Protein AF-A0A6N9TQF0-F1 (afdb_monomer_lite)

Organism: Dissulfurirhabdus thermomarina (NCBI:txid1765737)

Foldseek 3Di:
DQPPDCCQLDPSNPCLLVPFLLVVLVVVQVVLVPDPPSVQEAEEEADPSNQVSNCVNHDPPHHRAHDDDPPPPDPDCRVVPCVSVVSNAQTKYWYKYFPPDPCVVVQCVQAPDKAWPAKDWGASGPNGIGIITIIIGHRGHDPDDD

Structure (mmCIF, N/CA/C/O backbone):
data_AF-A0A6N9TQF0-F1
#
_entry.id   AF-A0A6N9TQF0-F1
#
loop_
_atom_site.group_PDB
_atom_site.id
_atom_site.type_symbol
_atom_site.label_atom_id
_atom_site.label_alt_id
_atom_site.label_comp_id
_atom_site.label_asym_id
_atom_site.label_entity_id
_atom_site.label_seq_id
_atom_site.pdbx_PDB_ins_code
_atom_site.Cartn_x
_atom_site.Cartn_y
_atom_site.Cartn_z
_atom_site.occupancy
_atom_site.B_iso_or_equiv
_atom_site.auth_seq_id
_atom_site.auth_comp_id
_atom_site.auth_asym_id
_atom_site.auth_atom_id
_atom_site.pdbx_PDB_model_num
ATOM 1 N N . ALA A 1 1 ? 16.528 -15.586 -27.933 1.00 49.53 1 ALA A N 1
ATOM 2 C CA . ALA A 1 1 ? 17.423 -14.501 -28.389 1.00 49.53 1 ALA A CA 1
ATOM 3 C C . ALA A 1 1 ? 17.262 -13.308 -27.454 1.00 49.53 1 ALA A C 1
ATOM 5 O O . ALA A 1 1 ? 16.130 -12.924 -27.187 1.00 49.53 1 ALA A O 1
ATOM 6 N N . VAL A 1 2 ? 18.350 -12.758 -26.909 1.00 55.69 2 VAL A N 1
ATOM 7 C CA . VAL A 1 2 ? 18.277 -11.547 -26.075 1.00 55.69 2 VAL A CA 1
ATOM 8 C C . VAL A 1 2 ? 18.056 -10.360 -27.007 1.00 55.69 2 VAL A C 1
ATOM 10 O O . VAL A 1 2 ? 18.933 -10.035 -27.806 1.00 55.69 2 VAL A O 1
ATOM 13 N N . VAL A 1 3 ? 16.878 -9.741 -26.939 1.00 59.12 3 VAL A N 1
ATOM 14 C CA . VAL A 1 3 ? 16.566 -8.540 -27.721 1.00 59.12 3 VAL A CA 1
ATOM 15 C C . VAL A 1 3 ? 17.466 -7.410 -27.223 1.00 59.12 3 VAL A C 1
ATOM 17 O O . VAL A 1 3 ? 17.259 -6.860 -26.143 1.00 59.12 3 VAL A O 1
ATOM 20 N N . ARG A 1 4 ? 18.500 -7.076 -28.000 1.00 63.12 4 ARG A N 1
ATOM 21 C CA . ARG A 1 4 ? 19.361 -5.915 -27.749 1.00 63.12 4 ARG A CA 1
ATOM 22 C C . ARG A 1 4 ? 18.644 -4.666 -28.249 1.00 63.12 4 ARG A C 1
ATOM 24 O O . ARG A 1 4 ? 18.843 -4.239 -29.378 1.00 63.12 4 ARG A O 1
ATOM 31 N N . SER A 1 5 ? 17.774 -4.121 -27.408 1.00 74.62 5 SER A N 1
ATOM 32 C CA . SER A 1 5 ? 17.081 -2.857 -27.650 1.00 74.62 5 SER A CA 1
ATOM 33 C C . SER A 1 5 ? 17.480 -1.832 -26.583 1.00 74.62 5 SER A C 1
ATOM 35 O O . SER A 1 5 ? 17.614 -2.203 -25.414 1.00 74.62 5 SER A O 1
ATOM 37 N N . PRO A 1 6 ? 17.612 -0.537 -26.924 1.00 69.19 6 PRO A N 1
ATOM 38 C CA . PRO A 1 6 ? 17.649 0.539 -25.930 1.00 69.19 6 PRO A CA 1
ATOM 39 C C . PRO A 1 6 ? 16.407 0.540 -25.027 1.00 69.19 6 PRO A C 1
ATOM 41 O O . PRO A 1 6 ? 16.463 1.064 -23.923 1.00 69.19 6 PRO A O 1
ATOM 44 N N . LEU A 1 7 ? 15.319 -0.098 -25.476 1.00 76.44 7 LEU A N 1
ATOM 45 C CA . LEU A 1 7 ? 14.087 -0.360 -24.735 1.00 76.44 7 LEU A CA 1
ATOM 46 C C . LEU A 1 7 ? 14.036 -1.795 -24.179 1.00 76.44 7 LEU A C 1
ATOM 48 O O . LEU A 1 7 ? 12.969 -2.390 -24.065 1.00 76.44 7 LEU A O 1
ATOM 52 N N . ALA A 1 8 ? 15.170 -2.436 -23.910 1.00 78.69 8 ALA A N 1
ATOM 53 C CA . ALA A 1 8 ? 15.180 -3.781 -23.329 1.00 78.69 8 ALA A CA 1
ATOM 54 C C . ALA A 1 8 ? 15.049 -3.770 -21.799 1.00 78.69 8 ALA A C 1
ATOM 56 O O . ALA A 1 8 ? 15.062 -4.835 -21.192 1.00 78.69 8 ALA A O 1
ATOM 57 N N . GLY A 1 9 ? 14.909 -2.599 -21.171 1.00 72.75 9 GLY A N 1
ATOM 58 C CA . GLY A 1 9 ? 14.915 -2.450 -19.722 1.00 72.75 9 GLY A CA 1
ATOM 59 C C . GLY A 1 9 ? 16.307 -2.213 -19.140 1.00 72.75 9 GLY A C 1
ATOM 60 O O . GLY A 1 9 ? 16.575 -2.658 -18.036 1.00 72.75 9 GLY A O 1
ATOM 61 N N . GLY A 1 10 ? 17.228 -1.599 -19.888 1.00 76.00 10 GLY A N 1
ATOM 62 C CA . GLY A 1 10 ? 18.567 -1.230 -19.403 1.00 76.00 10 GLY A CA 1
ATOM 63 C C . GLY A 1 10 ? 18.631 0.195 -18.835 1.00 76.00 10 GLY A C 1
ATOM 64 O O . GLY A 1 10 ? 17.642 0.914 -18.827 1.00 76.00 10 GLY A O 1
ATOM 65 N N . ARG A 1 11 ? 19.819 0.654 -18.414 1.00 77.12 11 ARG A N 1
ATOM 66 C CA . ARG A 1 11 ? 20.022 2.000 -17.821 1.00 77.12 11 ARG A CA 1
ATOM 67 C C . ARG A 1 11 ? 19.534 3.163 -18.700 1.00 77.12 11 ARG A C 1
ATOM 69 O O . ARG A 1 11 ? 19.135 4.194 -18.172 1.00 77.12 11 ARG A O 1
ATOM 76 N N . LEU A 1 12 ? 19.609 3.010 -20.023 1.00 82.19 12 LEU A N 1
ATOM 77 C CA . LEU A 1 12 ? 19.191 4.027 -20.995 1.00 82.19 12 LEU A CA 1
ATOM 78 C C . LEU A 1 12 ? 17.702 3.946 -21.351 1.00 82.19 12 LEU A C 1
ATOM 80 O O . LEU A 1 12 ? 17.222 4.788 -22.102 1.00 82.19 12 LEU A O 1
ATOM 84 N N . ASP A 1 13 ? 16.984 2.946 -20.842 1.00 82.56 13 ASP A N 1
ATOM 85 C CA . ASP A 1 13 ? 15.573 2.751 -21.138 1.00 82.56 13 ASP A CA 1
ATOM 86 C C . ASP A 1 13 ? 14.713 3.622 -20.203 1.00 82.56 13 ASP A C 1
ATOM 88 O O . ASP A 1 13 ? 14.559 3.292 -19.018 1.00 82.56 13 ASP A O 1
ATOM 92 N N . PRO A 1 14 ? 14.094 4.710 -20.699 1.00 82.94 14 PRO A N 1
ATOM 93 C CA . PRO A 1 14 ? 13.257 5.568 -19.865 1.00 82.94 14 PRO A CA 1
ATOM 94 C C . PRO A 1 14 ? 11.995 4.845 -19.366 1.00 82.94 14 PRO A C 1
ATOM 96 O O . PRO A 1 14 ? 11.386 5.271 -18.381 1.00 82.94 14 PRO A O 1
ATOM 99 N N . THR A 1 15 ? 11.606 3.733 -20.003 1.00 85.12 15 THR A N 1
ATOM 100 C CA . THR A 1 15 ? 10.403 2.966 -19.660 1.00 85.12 15 THR A CA 1
ATOM 101 C C . THR A 1 15 ? 10.592 2.061 -18.444 1.00 85.12 15 THR A C 1
ATOM 103 O O . THR A 1 15 ? 9.601 1.630 -17.859 1.00 85.12 15 THR A O 1
ATOM 106 N N . VAL A 1 16 ? 11.824 1.826 -17.971 1.00 84.44 16 VAL A N 1
ATOM 107 C CA . VAL A 1 16 ? 12.094 1.011 -16.761 1.00 84.44 16 VAL A CA 1
ATOM 108 C C . VAL A 1 16 ? 11.305 1.508 -15.548 1.00 84.44 16 VAL A C 1
ATOM 110 O O . VAL A 1 16 ? 10.847 0.717 -14.721 1.00 84.44 16 VAL A O 1
ATOM 113 N N . ARG A 1 17 ? 11.076 2.823 -15.462 1.00 83.69 17 ARG A N 1
ATOM 114 C CA . ARG A 1 17 ? 10.306 3.442 -14.376 1.00 83.69 17 ARG A CA 1
ATOM 115 C C . ARG A 1 17 ? 8.836 3.015 -14.345 1.00 83.69 17 ARG A C 1
ATOM 117 O O . ARG A 1 17 ? 8.263 3.008 -13.258 1.00 83.69 17 ARG A O 1
ATOM 124 N N . VAL A 1 18 ? 8.260 2.658 -15.494 1.00 86.69 18 VAL A N 1
ATOM 125 C CA . VAL A 1 18 ? 6.848 2.254 -15.633 1.00 86.69 18 VAL A CA 1
ATOM 126 C C . VAL A 1 18 ? 6.664 0.746 -15.852 1.00 86.69 18 VAL A C 1
ATOM 128 O O . VAL A 1 18 ? 5.590 0.213 -15.593 1.00 86.69 18 VAL A O 1
ATOM 131 N N . ARG A 1 19 ? 7.711 0.024 -16.272 1.00 90.25 19 ARG A N 1
ATOM 132 C CA . ARG A 1 19 ? 7.691 -1.446 -16.397 1.00 90.25 19 ARG A CA 1
ATOM 133 C C . ARG A 1 19 ? 7.419 -2.125 -15.068 1.00 90.25 19 ARG A C 1
ATOM 135 O O . ARG A 1 19 ? 7.884 -1.642 -14.042 1.00 90.25 19 ARG A O 1
ATOM 142 N N . GLY A 1 20 ? 6.739 -3.266 -15.091 1.00 93.06 20 GLY A N 1
ATOM 143 C CA . GLY A 1 20 ? 6.546 -4.109 -13.914 1.00 93.06 20 GLY A CA 1
ATOM 144 C C . GLY A 1 20 ? 5.393 -3.689 -13.002 1.00 93.06 20 GLY A C 1
ATOM 145 O O . GLY A 1 20 ? 5.021 -4.456 -12.121 1.00 93.06 20 GLY A O 1
ATOM 146 N N . TRP A 1 21 ? 4.810 -2.495 -13.163 1.00 95.88 21 TRP A N 1
ATOM 147 C CA . TRP A 1 21 ? 3.697 -2.069 -12.305 1.00 95.88 21 TRP A CA 1
ATOM 148 C C . TRP A 1 21 ? 2.397 -2.820 -12.595 1.00 95.88 21 TRP A C 1
ATOM 150 O O . TRP A 1 21 ? 1.659 -3.109 -11.659 1.00 95.88 21 TRP A O 1
ATOM 160 N N . ALA A 1 22 ? 2.146 -3.199 -13.851 1.00 95.31 22 ALA A N 1
ATOM 161 C CA . ALA A 1 22 ? 0.990 -4.016 -14.211 1.00 95.31 22 ALA A CA 1
ATOM 162 C C . ALA A 1 22 ? 1.087 -5.431 -13.621 1.00 95.31 22 ALA A C 1
ATOM 164 O O . ALA A 1 22 ? 0.105 -5.986 -13.133 1.00 95.31 22 ALA A O 1
ATOM 165 N N . GLU A 1 23 ? 2.281 -6.024 -13.652 1.00 96.31 23 GLU A N 1
ATOM 166 C CA . GLU A 1 23 ? 2.602 -7.288 -12.992 1.00 96.31 23 GLU A CA 1
ATOM 167 C C . GLU A 1 23 ? 2.388 -7.168 -11.482 1.00 96.31 23 GLU A C 1
ATOM 169 O O . GLU A 1 23 ? 1.578 -7.907 -10.930 1.00 96.31 23 GLU A O 1
ATOM 174 N N . LEU A 1 24 ? 3.026 -6.187 -10.834 1.00 97.25 24 LEU A N 1
ATOM 175 C CA . LEU A 1 24 ? 2.894 -5.970 -9.391 1.00 97.25 24 LEU A CA 1
ATOM 176 C C . LEU A 1 24 ? 1.445 -5.711 -8.980 1.00 97.25 24 LEU A C 1
ATOM 178 O O . LEU A 1 24 ? 0.997 -6.273 -7.990 1.00 97.25 24 LEU A O 1
ATOM 182 N N . GLY A 1 25 ? 0.688 -4.916 -9.738 1.00 96.69 25 GLY A N 1
ATOM 183 C CA . GLY A 1 25 ? -0.730 -4.678 -9.471 1.00 96.69 25 GLY A CA 1
ATOM 184 C C . GLY A 1 25 ? -1.554 -5.967 -9.501 1.00 96.69 25 GLY A C 1
ATOM 185 O O . GLY A 1 25 ? -2.369 -6.189 -8.609 1.00 96.69 25 GLY A O 1
ATOM 186 N N . ARG A 1 26 ? -1.291 -6.866 -10.462 1.00 96.12 26 ARG A N 1
ATOM 187 C CA . ARG A 1 26 ? -1.934 -8.191 -10.513 1.00 96.12 26 ARG A CA 1
ATOM 188 C C . ARG A 1 26 ? -1.536 -9.078 -9.336 1.00 96.12 26 ARG A C 1
ATOM 190 O O . ARG A 1 26 ? -2.405 -9.731 -8.768 1.00 96.12 26 ARG A O 1
ATOM 197 N N . GLU A 1 27 ? -0.256 -9.107 -8.968 1.00 97.38 27 GLU A N 1
ATOM 198 C CA . GLU A 1 27 ? 0.228 -9.886 -7.820 1.00 97.38 27 GLU A CA 1
ATOM 199 C C . GLU A 1 27 ? -0.377 -9.381 -6.500 1.00 97.38 27 GLU A C 1
ATOM 201 O O . GLU A 1 27 ? -0.953 -10.159 -5.741 1.00 97.38 27 GLU A O 1
ATOM 206 N N . VAL A 1 28 ? -0.328 -8.066 -6.257 1.00 97.38 28 VAL A N 1
ATOM 207 C CA . VAL A 1 28 ? -0.937 -7.422 -5.081 1.00 97.38 28 VAL A CA 1
ATOM 208 C C . VAL A 1 28 ? -2.445 -7.670 -5.052 1.00 97.38 28 VAL A C 1
ATOM 210 O O . VAL A 1 28 ? -2.985 -7.998 -3.998 1.00 97.38 28 VAL A O 1
ATOM 213 N N . GLY A 1 29 ? -3.120 -7.566 -6.201 1.00 95.50 29 GLY A N 1
ATOM 214 C CA . GLY A 1 29 ? -4.544 -7.871 -6.330 1.00 95.50 29 GLY A CA 1
ATOM 215 C C . GLY A 1 29 ? -4.869 -9.317 -5.955 1.00 95.50 29 GLY A C 1
ATOM 216 O O . GLY A 1 29 ? -5.786 -9.548 -5.175 1.00 95.50 29 GLY A O 1
ATOM 217 N N . ARG A 1 30 ? -4.066 -10.287 -6.412 1.00 95.44 30 ARG A N 1
ATOM 218 C CA . ARG A 1 30 ? -4.238 -11.700 -6.035 1.00 95.44 30 ARG A CA 1
ATOM 219 C C . ARG A 1 30 ? -4.041 -11.942 -4.544 1.00 95.44 30 ARG A C 1
ATOM 221 O O . ARG A 1 30 ? -4.799 -12.708 -3.956 1.00 95.44 30 ARG A O 1
ATOM 228 N N . VAL A 1 31 ? -3.062 -11.281 -3.925 1.00 96.31 31 VAL A N 1
ATOM 229 C CA . VAL A 1 31 ? -2.888 -11.345 -2.466 1.00 96.31 31 VAL A CA 1
ATOM 230 C C . VAL A 1 31 ? -4.115 -10.774 -1.764 1.00 96.31 31 VAL A C 1
ATOM 232 O O . VAL A 1 31 ? -4.645 -11.418 -0.865 1.00 96.31 31 VAL A O 1
ATOM 235 N N . LEU A 1 32 ? -4.599 -9.607 -2.197 1.00 94.44 32 LEU A N 1
ATOM 236 C CA . LEU A 1 32 ? -5.775 -8.958 -1.621 1.00 94.44 32 LEU A CA 1
ATOM 237 C C . LEU A 1 32 ? -7.039 -9.823 -1.737 1.00 94.44 32 LEU A C 1
ATOM 239 O O . LEU A 1 32 ? -7.796 -9.920 -0.776 1.00 94.44 32 LEU A O 1
ATOM 243 N N . ASP A 1 33 ? -7.250 -10.475 -2.879 1.00 93.56 33 ASP A N 1
ATOM 244 C CA . ASP A 1 33 ? -8.393 -11.365 -3.108 1.00 93.56 33 ASP A CA 1
ATOM 245 C C . ASP A 1 33 ? -8.386 -12.596 -2.191 1.00 93.56 33 ASP A C 1
ATOM 247 O O . ASP A 1 33 ? -9.445 -13.142 -1.887 1.00 93.56 33 ASP A O 1
ATOM 251 N N . GLY A 1 34 ? -7.207 -13.008 -1.715 1.00 94.00 34 GLY A N 1
ATOM 252 C CA . GLY A 1 34 ? -7.051 -14.073 -0.726 1.00 94.00 34 GLY A CA 1
ATOM 253 C C . GLY A 1 34 ? -7.283 -13.635 0.725 1.00 94.00 34 GLY A C 1
ATOM 254 O O . GLY A 1 34 ? -7.269 -14.484 1.619 1.00 94.00 34 GLY A O 1
ATOM 255 N N . LEU A 1 35 ? -7.474 -12.339 0.997 1.00 93.69 35 LEU A N 1
ATOM 256 C CA . LEU A 1 35 ? -7.648 -11.826 2.356 1.00 93.69 35 LEU A CA 1
ATOM 257 C C . LEU A 1 35 ? -9.129 -11.769 2.766 1.00 93.69 35 LEU A C 1
ATOM 259 O O . LEU A 1 35 ? -9.988 -11.340 1.991 1.00 93.69 35 LEU A O 1
ATOM 263 N N . PRO A 1 36 ? -9.458 -12.143 4.016 1.00 89.62 36 PRO A N 1
ATOM 264 C CA . PRO A 1 36 ? -10.823 -12.052 4.512 1.00 89.62 36 PRO A CA 1
ATOM 265 C C . PRO A 1 36 ? -11.243 -10.587 4.672 1.00 89.62 36 PRO A C 1
ATOM 267 O O . PRO A 1 36 ? -10.523 -9.787 5.275 1.00 89.62 36 PRO A O 1
ATOM 270 N N . GLY A 1 37 ? -12.441 -10.257 4.185 1.00 87.50 37 GLY A N 1
ATOM 271 C CA . GLY A 1 37 ? -13.008 -8.910 4.278 1.00 87.50 37 GLY A CA 1
ATOM 272 C C . GLY A 1 37 ? -12.429 -7.910 3.275 1.00 87.50 37 GLY A C 1
ATOM 273 O O . GLY A 1 37 ? -12.469 -6.707 3.540 1.00 87.50 37 GLY A O 1
ATOM 274 N N . ARG A 1 38 ? -11.880 -8.385 2.144 1.00 88.38 38 ARG A N 1
ATOM 275 C CA . ARG A 1 38 ? -11.230 -7.569 1.100 1.00 88.38 38 ARG A CA 1
ATOM 276 C C . ARG A 1 38 ? -12.050 -6.357 0.646 1.00 88.38 38 ARG A C 1
ATOM 278 O O . ARG A 1 38 ? -11.490 -5.301 0.381 1.00 88.38 38 ARG A O 1
ATOM 285 N N . GLU A 1 39 ? -13.374 -6.460 0.631 1.00 86.75 39 GLU A N 1
ATOM 286 C CA . GLU A 1 39 ? -14.303 -5.377 0.285 1.00 86.75 39 GLU A CA 1
ATOM 287 C C . GLU A 1 39 ? -14.268 -4.193 1.263 1.00 86.75 39 GLU A C 1
ATOM 289 O O . GLU A 1 39 ? -14.580 -3.063 0.891 1.00 86.75 39 GLU A O 1
ATOM 294 N N . ARG A 1 40 ? -13.851 -4.433 2.511 1.00 88.00 40 ARG A N 1
ATOM 295 C CA . ARG A 1 40 ? -13.660 -3.401 3.536 1.00 88.00 40 ARG A CA 1
ATOM 296 C C . ARG A 1 40 ? -12.197 -3.017 3.708 1.00 88.00 40 ARG A C 1
ATOM 298 O O . ARG A 1 40 ? -11.913 -2.158 4.537 1.00 88.00 40 ARG A O 1
ATOM 305 N N . MET A 1 41 ? -11.274 -3.547 2.909 1.00 92.62 41 MET A N 1
ATOM 306 C CA . MET A 1 41 ? -9.851 -3.222 3.027 1.00 92.62 41 MET A CA 1
ATOM 307 C C . MET A 1 41 ? -9.456 -1.965 2.251 1.00 92.62 41 MET A C 1
ATOM 309 O O . MET A 1 41 ? -10.088 -1.583 1.267 1.00 92.62 41 MET A O 1
ATOM 313 N N . VAL A 1 42 ? -8.391 -1.322 2.716 1.00 94.00 42 VAL A N 1
ATOM 314 C CA . VAL A 1 42 ? -7.687 -0.230 2.032 1.00 94.00 42 VAL A CA 1
ATOM 315 C C . VAL A 1 42 ? -6.260 -0.675 1.721 1.00 94.00 42 VAL A C 1
ATOM 317 O O . VAL A 1 42 ? -5.677 -1.474 2.453 1.00 94.00 42 VAL A O 1
ATOM 320 N N . VAL A 1 43 ? -5.672 -0.156 0.650 1.00 95.62 43 VAL A N 1
ATOM 321 C CA . VAL A 1 43 ? -4.241 -0.315 0.388 1.00 95.62 43 VAL A CA 1
ATOM 322 C C . VAL A 1 43 ? -3.517 0.927 0.872 1.00 95.62 43 VAL A C 1
ATOM 324 O O . VAL A 1 43 ? -3.855 2.041 0.475 1.00 95.62 43 VAL A O 1
ATOM 327 N N . LEU A 1 44 ? -2.516 0.742 1.727 1.00 94.38 44 LEU A N 1
ATOM 328 C CA . LEU A 1 44 ? -1.707 1.831 2.262 1.00 94.38 44 LEU A CA 1
ATOM 329 C C . LEU A 1 44 ? -0.266 1.690 1.797 1.00 94.38 44 LEU A C 1
ATOM 331 O O . LEU A 1 44 ? 0.337 0.629 1.912 1.00 94.38 44 LEU A O 1
ATOM 335 N N . SER A 1 45 ? 0.313 2.777 1.300 1.00 94.12 45 SER A N 1
ATOM 336 C CA . SER A 1 45 ? 1.736 2.811 0.964 1.00 94.12 45 SER A CA 1
ATOM 337 C C . SER A 1 45 ? 2.339 4.170 1.257 1.00 94.12 45 SER A C 1
ATOM 339 O O . SER A 1 45 ? 1.650 5.185 1.285 1.00 94.12 45 SER A O 1
ATOM 341 N N . ARG A 1 46 ? 3.654 4.220 1.455 1.00 89.38 46 ARG A N 1
ATOM 342 C CA . ARG A 1 46 ? 4.347 5.479 1.691 1.00 89.38 46 ARG A CA 1
ATOM 343 C C . ARG A 1 46 ? 4.626 6.247 0.412 1.00 89.38 46 ARG A C 1
ATOM 345 O O . ARG A 1 46 ? 4.410 7.454 0.350 1.00 89.38 46 ARG A O 1
ATOM 352 N N . ARG A 1 47 ? 5.232 5.603 -0.582 1.00 90.06 47 ARG A N 1
ATOM 353 C CA . ARG A 1 47 ? 5.810 6.286 -1.747 1.00 90.06 47 ARG A CA 1
ATOM 354 C C . ARG A 1 47 ? 4.701 6.686 -2.707 1.00 90.06 47 ARG A C 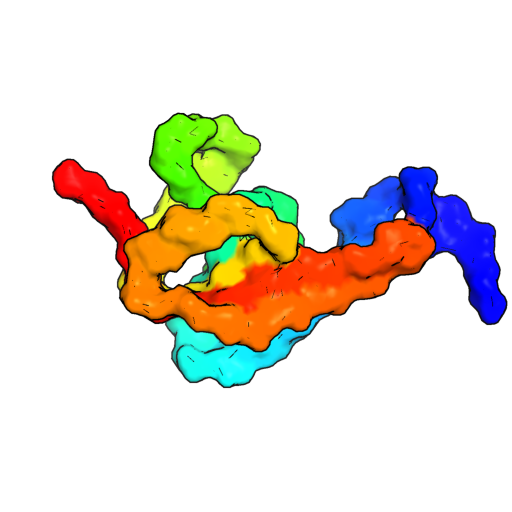1
ATOM 356 O O . ARG A 1 47 ? 3.917 5.841 -3.113 1.00 90.06 47 ARG A O 1
ATOM 363 N N . ARG A 1 48 ? 4.674 7.955 -3.139 1.00 90.50 48 ARG A N 1
ATOM 364 C CA . ARG A 1 48 ? 3.627 8.441 -4.055 1.00 90.50 48 ARG A CA 1
ATOM 365 C C . ARG A 1 48 ? 3.565 7.600 -5.327 1.00 90.50 48 ARG A C 1
ATOM 367 O O . ARG A 1 48 ? 2.484 7.349 -5.822 1.00 90.50 48 ARG A O 1
ATOM 374 N N . GLN A 1 49 ? 4.724 7.166 -5.831 1.00 92.50 49 GLN A N 1
ATOM 375 C CA . GLN A 1 49 ? 4.794 6.347 -7.032 1.00 92.50 49 GLN A CA 1
ATOM 376 C C . GLN A 1 49 ? 4.102 5.001 -6.813 1.00 92.50 49 GLN A C 1
ATOM 378 O O . GLN A 1 49 ? 3.240 4.650 -7.601 1.00 92.50 49 GLN A O 1
ATOM 383 N N . VAL A 1 50 ? 4.394 4.303 -5.711 1.00 94.62 50 VAL A N 1
ATOM 384 C CA . VAL A 1 50 ? 3.716 3.041 -5.371 1.00 94.62 50 VAL A CA 1
ATOM 385 C C . VAL A 1 50 ? 2.206 3.260 -5.250 1.00 94.62 50 VAL A C 1
ATOM 387 O O . VAL A 1 50 ? 1.438 2.524 -5.853 1.00 94.62 50 VAL A O 1
ATOM 390 N N . VAL A 1 51 ? 1.774 4.311 -4.545 1.00 94.38 51 VAL A N 1
ATOM 391 C CA . VAL A 1 51 ? 0.347 4.651 -4.393 1.00 94.38 51 VAL A CA 1
ATOM 392 C C . VAL A 1 51 ? -0.318 4.892 -5.752 1.00 94.38 51 VAL A C 1
ATOM 394 O O . VAL A 1 51 ? -1.362 4.308 -6.021 1.00 94.38 51 VAL A O 1
ATOM 397 N N . SER A 1 52 ? 0.271 5.723 -6.617 1.00 93.56 52 SER A N 1
ATOM 398 C CA . SER A 1 52 ? -0.306 6.057 -7.926 1.00 93.56 52 SER A CA 1
ATOM 399 C C . SER A 1 52 ? -0.379 4.849 -8.859 1.00 93.56 52 SER A C 1
ATOM 401 O O . SER A 1 52 ? -1.393 4.650 -9.519 1.00 93.56 52 SER A O 1
ATOM 403 N N . GLU A 1 53 ? 0.669 4.030 -8.894 1.00 95.81 53 GLU A N 1
ATOM 404 C CA . GLU A 1 53 ? 0.742 2.861 -9.775 1.00 95.81 53 GLU A CA 1
ATOM 405 C C . GLU A 1 53 ? -0.209 1.757 -9.294 1.00 95.81 53 GLU A C 1
ATOM 407 O O . GLU A 1 53 ? -0.955 1.190 -10.088 1.00 95.81 53 GLU A O 1
ATOM 412 N N . LEU A 1 54 ? -0.281 1.501 -7.983 1.00 95.94 54 LEU A N 1
ATOM 413 C CA . LEU A 1 54 ? -1.248 0.549 -7.431 1.00 95.94 54 LEU A CA 1
ATOM 414 C C . LEU A 1 54 ? -2.689 1.026 -7.614 1.00 95.94 54 LEU A C 1
ATOM 416 O O . LEU A 1 54 ? -3.535 0.224 -7.987 1.00 95.94 54 LEU A O 1
ATOM 420 N N . ALA A 1 55 ? -2.977 2.316 -7.426 1.00 93.62 55 ALA A N 1
ATOM 421 C CA . ALA A 1 55 ? -4.305 2.868 -7.705 1.00 93.62 55 ALA A CA 1
ATOM 422 C C . ALA A 1 55 ? -4.724 2.689 -9.175 1.00 93.62 55 ALA A C 1
ATOM 424 O O . ALA A 1 55 ? -5.915 2.585 -9.461 1.00 93.62 55 ALA A O 1
ATOM 425 N N . PHE A 1 56 ? -3.758 2.657 -10.097 1.00 94.44 56 PHE A N 1
ATOM 426 C CA . PHE A 1 56 ? -4.011 2.461 -11.521 1.00 94.44 56 PHE A CA 1
ATOM 427 C C . PHE A 1 56 ? -4.227 0.985 -11.892 1.00 94.44 56 PHE A C 1
ATOM 429 O O . PHE A 1 56 ? -5.128 0.684 -12.672 1.00 94.44 56 PHE A O 1
ATOM 436 N N . TYR A 1 57 ? -3.415 0.070 -11.349 1.00 96.00 57 TYR A N 1
ATOM 437 C CA . TYR A 1 57 ? -3.426 -1.345 -11.749 1.00 96.00 57 TYR A CA 1
ATOM 438 C C . TYR A 1 57 ? -4.267 -2.272 -10.859 1.00 96.00 57 TYR A C 1
ATOM 440 O O . TYR A 1 57 ? -4.516 -3.412 -11.253 1.00 96.00 57 TYR A O 1
ATOM 448 N N . LEU A 1 58 ? -4.700 -1.829 -9.675 1.00 94.62 58 LEU A N 1
ATOM 449 C CA . LEU A 1 58 ? -5.602 -2.605 -8.820 1.00 94.62 58 LEU A CA 1
ATOM 450 C C . LEU A 1 58 ? -7.064 -2.525 -9.295 1.00 94.62 58 LEU A C 1
ATOM 452 O O . LEU A 1 58 ? -7.426 -1.617 -10.049 1.00 94.62 58 LEU A O 1
ATOM 456 N N . PRO A 1 59 ? -7.929 -3.463 -8.854 1.00 86.44 59 PRO A N 1
ATOM 457 C CA . PRO A 1 59 ? -9.352 -3.422 -9.166 1.00 86.44 59 PRO A CA 1
ATOM 458 C C . PRO A 1 59 ? -9.984 -2.062 -8.853 1.00 86.44 59 PRO A C 1
ATOM 460 O O . PRO A 1 59 ? -9.714 -1.442 -7.820 1.00 86.44 59 PRO A O 1
ATOM 463 N N . ARG A 1 60 ? -10.865 -1.602 -9.747 1.00 84.81 60 ARG A N 1
ATOM 464 C CA . ARG A 1 60 ? -11.540 -0.307 -9.593 1.00 84.81 60 ARG A CA 1
ATOM 465 C C . ARG A 1 60 ? -12.361 -0.281 -8.303 1.00 84.81 60 ARG A C 1
ATOM 467 O O . ARG A 1 60 ? -12.993 -1.267 -7.940 1.00 84.81 60 ARG A O 1
ATOM 474 N N . GLY A 1 61 ? -12.386 0.878 -7.650 1.00 81.50 61 GLY A N 1
ATOM 475 C CA . GLY A 1 61 ? -13.142 1.090 -6.413 1.00 81.50 61 GLY A CA 1
ATOM 476 C C . GLY A 1 61 ? -12.406 0.668 -5.141 1.00 81.50 61 GLY A C 1
ATOM 477 O O . GLY A 1 61 ? -12.889 0.974 -4.054 1.00 81.50 61 GLY A O 1
ATOM 478 N N . LEU A 1 62 ? -11.230 0.038 -5.247 1.00 88.00 62 LEU A N 1
ATOM 479 C CA . LEU A 1 62 ? -10.383 -0.230 -4.092 1.00 88.00 62 LEU A CA 1
ATOM 480 C C . LEU A 1 62 ? -9.660 1.054 -3.646 1.00 88.00 62 LEU A C 1
ATOM 482 O O . LEU A 1 62 ? -8.901 1.630 -4.430 1.00 88.00 62 LEU A O 1
ATOM 486 N N . PRO A 1 63 ? -9.843 1.511 -2.396 1.00 91.25 63 PRO A N 1
ATOM 487 C CA . PRO A 1 63 ? -9.151 2.695 -1.908 1.00 91.25 63 PRO A CA 1
ATOM 488 C C . PRO A 1 63 ? -7.649 2.428 -1.770 1.00 91.25 63 PRO A C 1
ATOM 490 O O . PRO A 1 63 ? -7.244 1.481 -1.095 1.00 91.25 63 PRO A O 1
ATOM 493 N N . VAL A 1 64 ? -6.826 3.287 -2.375 1.00 93.88 64 VAL A N 1
ATOM 494 C CA . VAL A 1 64 ? -5.364 3.263 -2.244 1.00 93.88 64 VAL A CA 1
ATOM 495 C C . VAL A 1 64 ? -4.916 4.614 -1.702 1.00 93.88 64 VAL A C 1
ATOM 497 O O . VAL A 1 64 ? -5.001 5.625 -2.397 1.00 93.88 64 VAL A O 1
ATOM 500 N N . ALA A 1 65 ? -4.464 4.645 -0.452 1.00 91.69 65 ALA A N 1
ATOM 501 C CA . ALA A 1 65 ? -4.092 5.877 0.229 1.00 91.69 65 ALA A CA 1
ATOM 502 C C . ALA A 1 65 ? -2.591 5.938 0.507 1.00 91.69 65 ALA A C 1
ATOM 504 O O . ALA A 1 65 ? -1.918 4.933 0.764 1.00 91.69 65 ALA A O 1
ATOM 505 N N . ARG A 1 66 ? -2.060 7.161 0.480 1.00 90.62 66 ARG A N 1
ATOM 506 C CA . ARG A 1 66 ? -0.685 7.412 0.888 1.00 90.62 66 ARG A CA 1
ATOM 507 C C . ARG A 1 66 ? -0.611 7.582 2.395 1.00 90.62 66 ARG A C 1
ATOM 509 O O . ARG A 1 66 ? -1.263 8.463 2.940 1.00 90.62 66 ARG A O 1
ATOM 516 N N . TRP A 1 67 ? 0.267 6.825 3.038 1.00 88.19 67 TRP A N 1
ATOM 517 C CA . TRP A 1 67 ? 0.664 7.051 4.419 1.00 88.19 67 TRP A CA 1
ATOM 518 C C . TRP A 1 67 ? 1.468 8.346 4.539 1.00 88.19 67 TRP A C 1
ATOM 520 O O . TRP A 1 67 ? 2.619 8.414 4.095 1.00 88.19 67 TRP A O 1
ATOM 530 N N . SER A 1 68 ? 0.885 9.376 5.148 1.00 81.25 68 SER A N 1
ATOM 531 C CA . SER A 1 68 ? 1.596 10.613 5.481 1.00 81.25 68 SER A CA 1
ATOM 532 C C . SER A 1 68 ? 2.004 10.629 6.953 1.00 81.25 68 SER A C 1
ATOM 534 O O . SER A 1 68 ? 1.189 10.392 7.845 1.00 81.25 68 SER A O 1
ATOM 536 N N . VAL A 1 69 ? 3.289 10.896 7.201 1.00 77.12 69 VAL A N 1
ATOM 537 C CA . VAL A 1 69 ? 3.836 11.062 8.554 1.00 77.12 69 VAL A CA 1
ATOM 538 C C . VAL A 1 69 ? 3.585 12.510 8.994 1.00 77.12 69 VAL A C 1
ATOM 540 O O . VAL A 1 69 ? 3.941 13.427 8.244 1.00 77.12 69 VAL A O 1
ATOM 543 N N . PRO A 1 70 ? 2.977 12.751 10.171 1.00 72.56 70 PRO A N 1
ATOM 544 C CA . PRO A 1 70 ? 2.784 14.103 10.685 1.00 72.56 70 PRO A CA 1
ATOM 545 C C . PRO A 1 70 ? 4.101 14.892 10.733 1.00 72.56 70 PRO A C 1
ATOM 547 O O . PRO A 1 70 ? 5.137 14.355 11.113 1.00 72.56 70 PRO A O 1
ATOM 550 N N . GLY A 1 71 ? 4.062 16.168 10.345 1.00 73.62 71 GLY A N 1
ATOM 551 C CA . GLY A 1 71 ? 5.227 17.061 10.389 1.00 73.62 71 GLY A CA 1
ATOM 552 C C . GLY A 1 71 ? 6.162 17.007 9.173 1.00 73.62 71 GLY A C 1
ATOM 553 O O . GLY A 1 71 ? 7.058 17.837 9.076 1.00 73.62 71 GLY A O 1
ATOM 554 N N . GLU A 1 72 ? 5.947 16.113 8.201 1.00 78.69 72 GLU A N 1
ATOM 555 C CA . GLU A 1 72 ? 6.778 16.073 6.982 1.00 78.69 72 GLU A CA 1
ATOM 556 C C . GLU A 1 72 ? 6.493 17.176 5.950 1.00 78.69 72 GLU A C 1
ATOM 558 O O . GLU A 1 72 ? 7.238 17.296 4.969 1.00 78.69 72 GLU A O 1
ATOM 563 N N . GLY A 1 73 ? 5.431 17.959 6.158 1.00 78.38 73 GLY A N 1
ATOM 564 C CA . GLY A 1 73 ? 4.936 18.935 5.189 1.00 78.38 73 GLY A CA 1
ATOM 565 C C . GLY A 1 73 ? 4.328 18.290 3.937 1.00 78.38 73 GLY A C 1
ATOM 566 O O . GLY A 1 73 ? 4.192 17.070 3.831 1.00 78.38 73 GLY A O 1
ATOM 567 N N . VAL A 1 74 ? 3.943 19.125 2.970 1.00 82.69 74 VAL A N 1
ATOM 568 C CA . VAL A 1 74 ? 3.381 18.678 1.686 1.00 82.69 74 VAL A CA 1
ATOM 569 C C . VAL A 1 74 ? 4.520 18.237 0.764 1.00 82.69 74 VAL A C 1
ATOM 571 O O . VAL A 1 74 ? 5.348 19.049 0.361 1.00 82.69 74 VAL A O 1
ATOM 574 N N . ARG A 1 75 ? 4.572 16.944 0.419 1.00 83.69 75 ARG A N 1
ATOM 575 C CA . ARG A 1 75 ? 5.590 16.370 -0.492 1.00 83.69 75 ARG A CA 1
ATOM 576 C C . ARG A 1 75 ? 5.020 15.892 -1.826 1.00 83.69 75 ARG A C 1
ATOM 578 O O . ARG A 1 75 ? 5.770 15.551 -2.743 1.00 83.69 75 ARG A O 1
ATOM 585 N N . SER A 1 76 ? 3.703 15.804 -1.923 1.00 82.31 76 SER A N 1
ATOM 586 C CA . SER A 1 76 ? 2.954 15.411 -3.104 1.00 82.31 76 SER A CA 1
ATOM 587 C C . SER A 1 76 ? 1.514 15.902 -2.987 1.00 82.31 76 SER A C 1
ATOM 589 O O . SER A 1 76 ? 1.100 16.471 -1.980 1.00 82.31 76 SER A O 1
ATOM 591 N N . GLN A 1 77 ? 0.732 15.653 -4.028 1.00 79.69 77 GLN A N 1
ATOM 592 C CA . GLN A 1 77 ? -0.678 15.998 -4.052 1.00 79.69 77 GLN A CA 1
ATOM 593 C C . GLN A 1 77 ? -1.496 15.225 -2.995 1.00 79.69 77 GLN A C 1
ATOM 595 O O . GLN A 1 77 ? -2.496 15.723 -2.504 1.00 79.69 77 GLN A O 1
ATOM 600 N N . TYR A 1 78 ? -1.044 14.040 -2.572 1.00 81.25 78 TYR A N 1
ATOM 601 C CA . TYR A 1 78 ? -1.748 13.219 -1.580 1.00 81.25 78 TYR A CA 1
ATOM 602 C C . TYR A 1 78 ? -1.797 13.837 -0.176 1.00 81.25 78 TYR A C 1
ATOM 604 O O . TYR A 1 78 ? -2.701 13.526 0.589 1.00 81.25 78 TYR A O 1
ATOM 612 N N . GLU A 1 79 ? -0.845 14.700 0.187 1.00 82.69 79 GLU A N 1
ATOM 613 C CA . GLU A 1 79 ? -0.905 15.428 1.459 1.00 82.69 79 GLU A CA 1
ATOM 614 C C . GLU A 1 79 ? -1.983 16.526 1.459 1.00 82.69 79 GLU A C 1
ATOM 616 O O . GLU A 1 79 ? -2.382 16.970 2.532 1.00 82.69 79 GLU A O 1
ATOM 621 N N . LEU A 1 80 ? -2.475 16.931 0.281 1.00 80.62 80 LEU A N 1
ATOM 622 C CA . LEU A 1 80 ? -3.592 17.868 0.140 1.00 80.62 80 LEU A CA 1
ATOM 623 C C . LEU A 1 80 ? -4.959 17.188 0.288 1.00 80.62 80 LEU A C 1
ATOM 625 O O . LEU A 1 80 ? -5.945 17.884 0.492 1.00 80.62 80 LEU A O 1
ATOM 629 N N . TRP A 1 81 ? -5.005 15.853 0.206 1.00 76.56 81 TRP A N 1
ATOM 630 C CA . TRP A 1 81 ? -6.226 15.057 0.350 1.00 76.56 81 TRP A CA 1
ATOM 631 C C . TRP A 1 81 ? -6.084 14.019 1.471 1.00 76.56 81 TRP A C 1
ATOM 633 O O . TRP A 1 81 ? -6.027 12.810 1.205 1.00 76.56 81 TRP A O 1
ATOM 643 N N . PRO A 1 82 ? -5.966 14.460 2.740 1.00 78.25 82 PRO A N 1
ATOM 644 C CA . PRO A 1 82 ? -5.831 13.550 3.871 1.00 78.25 82 PRO A CA 1
ATOM 645 C C . PRO A 1 82 ? -7.075 12.678 4.079 1.00 78.25 82 PRO A C 1
ATOM 647 O O . PRO A 1 82 ? -6.962 11.619 4.693 1.00 78.25 82 PRO A O 1
ATOM 650 N N . GLU A 1 83 ? -8.234 13.079 3.552 1.00 82.38 83 GLU A N 1
ATOM 651 C CA . GLU A 1 83 ? -9.541 12.463 3.792 1.00 82.38 83 GLU A CA 1
ATOM 652 C C . GLU A 1 83 ? -9.565 10.987 3.405 1.00 82.38 83 GLU A C 1
ATOM 654 O O . GLU A 1 83 ? -10.226 10.199 4.070 1.00 82.38 83 GLU A O 1
ATOM 659 N N . LEU A 1 84 ? -8.819 10.582 2.372 1.00 83.75 84 LEU A N 1
ATOM 660 C CA . LEU A 1 84 ? -8.756 9.174 1.973 1.00 83.75 84 LEU A CA 1
ATOM 661 C C . LEU A 1 84 ? -8.053 8.310 3.030 1.00 83.75 84 LEU A C 1
ATOM 663 O O . LEU A 1 84 ? -8.441 7.165 3.254 1.00 83.75 84 LEU A O 1
ATOM 667 N N . LEU A 1 85 ? -7.026 8.861 3.681 1.00 86.19 85 LEU A N 1
ATOM 668 C CA . LEU A 1 85 ? -6.343 8.198 4.787 1.00 86.19 85 LEU A CA 1
ATOM 669 C C . LEU A 1 85 ? -7.135 8.329 6.099 1.00 86.19 85 LEU A C 1
ATOM 671 O O . LEU A 1 85 ? -7.115 7.403 6.900 1.00 86.19 85 LEU A O 1
ATOM 675 N N . GLU A 1 86 ? -7.883 9.411 6.316 1.00 86.50 86 GLU A N 1
ATOM 676 C CA . GLU A 1 86 ? -8.813 9.491 7.456 1.00 86.50 86 GLU A CA 1
ATOM 677 C C . GLU A 1 86 ? -9.967 8.485 7.316 1.00 86.50 86 GLU A C 1
ATOM 679 O O . GLU A 1 86 ? -10.289 7.773 8.261 1.00 86.50 86 GLU A O 1
ATOM 684 N N . ALA A 1 87 ? -10.529 8.329 6.115 1.00 85.44 87 ALA A N 1
ATOM 685 C CA . ALA A 1 87 ? -11.565 7.339 5.809 1.00 85.44 87 ALA A CA 1
ATOM 686 C C . ALA A 1 87 ? -11.058 5.885 5.875 1.00 85.44 87 ALA A C 1
ATOM 688 O O . ALA A 1 87 ? -11.852 4.940 5.848 1.00 85.44 87 ALA A O 1
ATOM 689 N N . ALA A 1 88 ? -9.738 5.687 5.940 1.00 87.00 88 ALA A N 1
ATOM 690 C CA . ALA A 1 88 ? -9.138 4.390 6.209 1.00 87.00 88 ALA A CA 1
ATOM 691 C C . ALA A 1 88 ? -9.217 3.999 7.693 1.00 87.00 88 ALA A C 1
ATOM 693 O O . ALA A 1 88 ? -9.084 2.815 8.008 1.00 87.00 88 ALA A O 1
ATOM 694 N N . ALA A 1 89 ? -9.402 4.959 8.608 1.00 88.19 89 ALA A N 1
ATOM 695 C CA . ALA A 1 89 ? -9.412 4.697 10.042 1.00 88.19 89 ALA A CA 1
ATOM 696 C C . ALA A 1 89 ? -10.488 3.665 10.421 1.00 88.19 89 ALA A C 1
ATOM 698 O O . ALA A 1 89 ? -11.605 3.669 9.907 1.00 88.19 89 ALA A O 1
ATOM 699 N N . GLY A 1 90 ? -10.126 2.746 11.315 1.00 88.25 90 GLY A N 1
ATOM 700 C CA . GLY A 1 90 ? -10.963 1.625 11.741 1.00 88.25 90 GLY A CA 1
ATOM 701 C C . GLY A 1 90 ? -11.010 0.444 10.765 1.00 88.25 90 GLY A C 1
ATOM 702 O O . GLY A 1 90 ? -11.599 -0.580 11.102 1.00 88.25 90 GLY A O 1
ATOM 703 N N . ARG A 1 91 ? -10.391 0.543 9.580 1.00 91.38 91 ARG A N 1
ATOM 704 C CA . ARG A 1 91 ? -10.348 -0.541 8.586 1.00 91.38 91 ARG A CA 1
ATOM 705 C C . ARG A 1 91 ? -9.081 -1.378 8.727 1.00 91.38 91 ARG A C 1
ATOM 707 O O . ARG A 1 91 ? -8.071 -0.937 9.275 1.00 91.38 91 ARG A O 1
ATOM 714 N N . ASP A 1 92 ? -9.129 -2.580 8.171 1.00 95.00 92 ASP A N 1
ATOM 715 C CA . ASP A 1 92 ? -7.924 -3.359 7.909 1.00 95.00 92 ASP A CA 1
ATOM 716 C C . ASP A 1 92 ? -7.267 -2.880 6.617 1.00 95.00 92 ASP A C 1
ATOM 718 O O . ASP A 1 92 ? -7.937 -2.413 5.688 1.00 95.00 92 ASP A O 1
ATOM 722 N N . ALA A 1 93 ? -5.947 -3.011 6.549 1.00 95.31 93 ALA A N 1
ATOM 723 C CA . ALA A 1 93 ? -5.169 -2.522 5.430 1.00 95.31 93 ALA A CA 1
ATOM 724 C C . ALA A 1 93 ? -4.212 -3.579 4.889 1.00 95.31 93 ALA A C 1
ATOM 726 O O . ALA A 1 93 ? -3.565 -4.308 5.642 1.00 95.31 93 ALA A O 1
ATOM 727 N N . LEU A 1 94 ? -4.068 -3.598 3.568 1.00 96.81 94 LEU A N 1
ATOM 728 C CA . LEU A 1 94 ? -2.890 -4.166 2.935 1.00 96.81 94 LEU A CA 1
ATOM 729 C C . LEU A 1 94 ? -1.845 -3.055 2.850 1.00 96.81 94 LEU A C 1
ATOM 731 O O . LEU A 1 94 ? -1.989 -2.100 2.086 1.00 96.81 94 LEU A O 1
ATOM 735 N N . VAL A 1 95 ? -0.805 -3.162 3.663 1.00 96.25 95 VAL A N 1
ATOM 736 C CA . VAL A 1 95 ? 0.316 -2.228 3.648 1.00 96.25 95 VAL A CA 1
ATOM 737 C C . VAL A 1 95 ? 1.333 -2.713 2.625 1.00 96.25 95 VAL A C 1
ATOM 739 O O . VAL A 1 95 ? 1.772 -3.862 2.671 1.00 96.25 95 VAL A O 1
ATOM 742 N N . VAL A 1 96 ? 1.717 -1.825 1.714 1.00 97.25 96 VAL A N 1
ATOM 743 C CA . VAL A 1 96 ? 2.639 -2.109 0.615 1.00 97.25 96 VAL A CA 1
ATOM 744 C C . VAL A 1 96 ? 3.816 -1.149 0.687 1.00 97.25 96 VAL A C 1
ATOM 746 O O . VAL A 1 96 ? 3.651 0.063 0.526 1.00 97.25 96 VAL A O 1
ATOM 749 N N . LEU A 1 97 ? 5.013 -1.674 0.923 1.00 95.62 97 LEU A N 1
ATOM 750 C CA . LEU A 1 97 ? 6.238 -0.887 1.069 1.00 95.62 97 LEU A CA 1
ATOM 751 C C . LEU A 1 97 ? 7.311 -1.378 0.101 1.00 95.62 97 LEU A C 1
ATOM 753 O O . LEU A 1 97 ? 7.276 -2.511 -0.373 1.00 95.62 97 LEU A O 1
ATOM 757 N N . GLU A 1 98 ? 8.285 -0.525 -0.189 1.00 93.25 98 GLU A N 1
ATOM 758 C CA . GLU A 1 98 ? 9.527 -1.000 -0.798 1.00 93.25 98 GLU A CA 1
ATOM 759 C C . GLU A 1 98 ? 10.319 -1.794 0.264 1.00 93.25 98 GLU A C 1
ATOM 761 O O . GLU A 1 98 ? 10.286 -1.423 1.443 1.00 93.25 98 GLU A O 1
ATOM 766 N N . PRO A 1 99 ? 11.020 -2.883 -0.100 1.00 88.00 99 PRO A N 1
A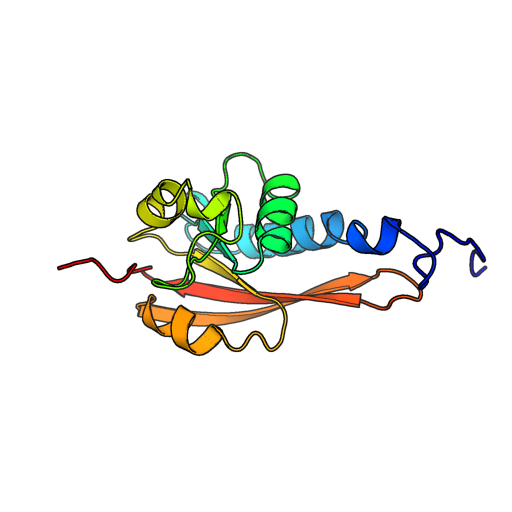TOM 767 C CA . PRO A 1 99 ? 11.828 -3.632 0.857 1.00 88.00 99 PRO A CA 1
ATOM 768 C C . PRO A 1 99 ? 12.841 -2.738 1.582 1.00 88.00 99 PRO A C 1
ATOM 770 O O . PRO A 1 99 ? 13.515 -1.913 0.963 1.00 88.00 99 PRO A O 1
ATOM 773 N N . GLY A 1 100 ? 12.951 -2.913 2.900 1.00 84.38 100 GLY A N 1
ATOM 774 C CA . GLY A 1 100 ? 13.869 -2.136 3.738 1.00 84.38 100 GLY A CA 1
ATOM 775 C C . GLY A 1 100 ? 13.413 -0.707 4.055 1.00 84.38 100 GLY A C 1
ATOM 776 O O . GLY A 1 100 ? 14.216 0.067 4.573 1.00 84.38 100 GLY A O 1
ATOM 777 N N . ASP A 1 101 ? 12.158 -0.338 3.770 1.00 86.00 101 ASP A N 1
ATOM 778 C CA . ASP A 1 101 ? 11.633 0.981 4.138 1.00 86.00 101 ASP A CA 1
ATOM 779 C C . ASP A 1 101 ? 11.717 1.197 5.673 1.00 86.00 101 ASP A C 1
ATOM 781 O O . ASP A 1 101 ? 11.072 0.468 6.439 1.00 86.00 101 ASP A O 1
ATOM 785 N N .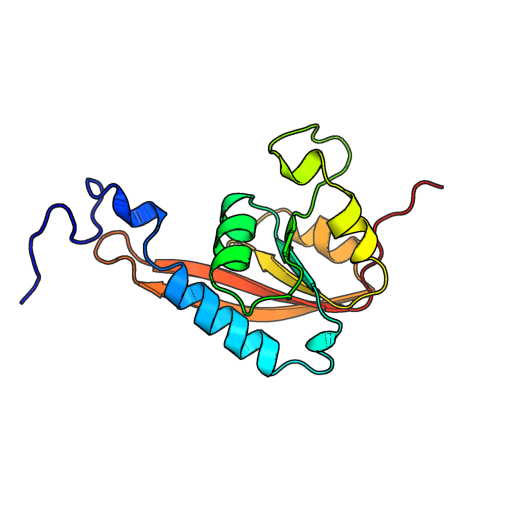 PRO A 1 102 ? 12.484 2.200 6.158 1.00 82.38 102 PRO A N 1
ATOM 786 C CA . PRO A 1 102 ? 12.687 2.447 7.588 1.00 82.38 102 PRO A CA 1
ATOM 787 C C . PRO A 1 102 ? 11.426 2.934 8.310 1.00 82.38 102 PRO A C 1
ATOM 789 O O . PRO A 1 102 ? 11.448 3.121 9.524 1.00 82.38 102 PRO A O 1
ATOM 792 N N . LEU A 1 103 ? 10.325 3.168 7.593 1.00 80.38 103 LEU A N 1
ATOM 793 C CA . LEU A 1 103 ? 9.060 3.612 8.171 1.00 80.38 103 LEU A CA 1
ATOM 794 C C . LEU A 1 103 ? 8.229 2.489 8.773 1.00 80.38 103 LEU A C 1
ATOM 796 O O . LEU A 1 103 ? 7.255 2.788 9.463 1.00 80.38 103 LEU A O 1
ATOM 800 N N . LEU A 1 104 ? 8.606 1.226 8.565 1.00 83.50 104 LEU A N 1
ATOM 801 C CA . LEU A 1 104 ? 7.881 0.083 9.114 1.00 83.50 104 LEU A CA 1
ATOM 802 C C . LEU A 1 104 ? 7.598 0.201 10.629 1.00 83.50 104 LEU A C 1
ATOM 804 O O . LEU A 1 104 ? 6.464 -0.070 11.018 1.00 83.50 104 LEU A O 1
ATOM 808 N N . PRO A 1 105 ? 8.525 0.675 11.493 1.00 87.19 105 PRO A N 1
ATOM 809 C CA . PRO A 1 105 ? 8.239 0.857 12.916 1.00 87.19 105 PRO A CA 1
ATOM 810 C C . PRO A 1 105 ? 7.188 1.933 13.205 1.00 87.19 105 PRO A C 1
ATOM 812 O O . PRO A 1 105 ? 6.455 1.812 14.181 1.00 87.19 105 PRO A O 1
ATOM 815 N N . ILE A 1 106 ? 7.110 2.991 12.390 1.00 84.50 106 ILE A N 1
ATOM 816 C CA . ILE A 1 106 ? 6.078 4.031 12.527 1.00 84.50 106 ILE A CA 1
ATOM 817 C C . ILE A 1 106 ? 4.740 3.470 12.055 1.00 84.50 106 ILE A C 1
ATOM 819 O O . ILE A 1 106 ? 3.744 3.599 12.755 1.00 84.50 106 ILE A O 1
ATOM 823 N N . VAL A 1 107 ? 4.743 2.786 10.911 1.00 86.88 107 VAL A N 1
ATOM 824 C CA . VAL A 1 107 ? 3.559 2.134 10.349 1.00 86.88 107 VAL A CA 1
ATOM 825 C C . VAL A 1 107 ? 2.966 1.127 11.331 1.00 86.88 107 VAL A C 1
ATOM 827 O O . VAL A 1 107 ? 1.766 1.143 11.579 1.00 86.88 107 VAL A O 1
ATOM 830 N N . ALA A 1 108 ? 3.804 0.301 11.955 1.00 88.50 108 ALA A N 1
ATOM 831 C CA . ALA A 1 108 ? 3.382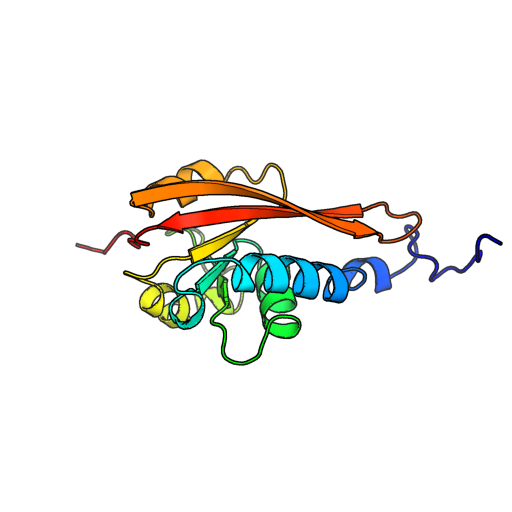 -0.705 12.924 1.00 88.50 108 ALA A CA 1
ATOM 832 C C . ALA A 1 108 ? 2.645 -0.121 14.142 1.00 88.50 108 ALA A C 1
ATOM 834 O O . ALA A 1 108 ? 1.785 -0.796 14.700 1.00 88.50 108 ALA A O 1
ATOM 835 N N . ARG A 1 109 ? 2.947 1.121 14.549 1.00 90.81 109 ARG A N 1
ATOM 836 C CA . ARG A 1 109 ? 2.316 1.768 15.717 1.00 90.81 109 ARG A CA 1
ATOM 837 C C . ARG A 1 109 ? 0.857 2.144 15.486 1.00 90.81 109 ARG A C 1
ATOM 839 O O . ARG A 1 109 ? 0.087 2.170 16.443 1.00 90.81 109 ARG A O 1
ATOM 846 N N . ASP A 1 110 ? 0.487 2.408 14.240 1.00 91.69 110 ASP A N 1
ATOM 847 C CA . ASP A 1 110 ? -0.870 2.813 13.870 1.00 91.69 110 ASP A CA 1
ATOM 848 C C . ASP A 1 110 ? -1.766 1.597 13.573 1.00 91.69 110 ASP A C 1
ATOM 850 O O . ASP A 1 110 ? -2.909 1.756 13.158 1.00 91.69 110 ASP A O 1
ATOM 854 N N . PHE A 1 111 ? -1.295 0.367 13.796 1.00 93.38 111 PHE A N 1
ATOM 855 C CA . PHE A 1 111 ? -2.123 -0.839 13.731 1.00 93.38 111 PHE A CA 1
ATOM 856 C C . PHE A 1 111 ? -2.219 -1.522 15.091 1.00 93.38 111 PHE A C 1
ATOM 858 O O . PHE A 1 111 ? -1.401 -1.325 15.988 1.00 93.38 111 PHE A O 1
ATOM 865 N N . THR A 1 112 ? -3.258 -2.329 15.271 1.00 94.50 112 THR A N 1
ATOM 866 C CA . THR A 1 112 ? -3.338 -3.261 16.404 1.00 94.50 112 THR A CA 1
ATOM 867 C C . THR A 1 112 ? -2.430 -4.467 16.177 1.00 94.50 112 THR A C 1
ATOM 869 O O . THR A 1 112 ? -1.794 -4.947 17.108 1.00 94.50 112 THR A O 1
ATOM 872 N N . GLU A 1 113 ? -2.334 -4.923 14.930 1.00 94.62 113 GLU A N 1
ATOM 8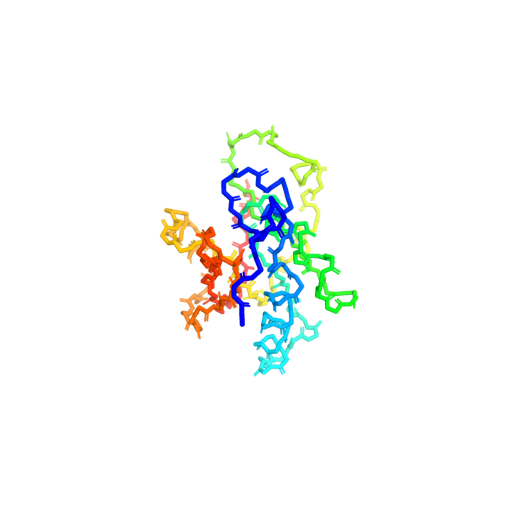73 C CA . GLU A 1 113 ? -1.429 -5.986 14.500 1.00 94.62 113 GLU A CA 1
ATOM 874 C C . GLU A 1 113 ? -0.900 -5.646 13.106 1.00 94.62 113 GLU A C 1
ATOM 876 O O . GLU A 1 113 ? -1.660 -5.193 12.250 1.00 94.62 113 GLU A O 1
ATOM 881 N N . LEU A 1 114 ? 0.388 -5.886 12.862 1.00 95.38 114 LEU A N 1
ATOM 882 C CA . LEU A 1 114 ? 0.984 -5.789 11.534 1.00 95.38 114 LEU A CA 1
ATOM 883 C C . LEU A 1 114 ? 1.764 -7.070 11.246 1.00 95.38 114 LEU A C 1
ATOM 885 O O . LEU A 1 114 ? 2.814 -7.314 11.840 1.00 95.38 114 LEU A O 1
ATOM 889 N N . ARG A 1 115 ? 1.248 -7.890 10.329 1.00 95.88 115 ARG A N 1
ATOM 890 C CA . ARG A 1 115 ? 1.805 -9.208 10.010 1.00 95.88 115 ARG A CA 1
ATOM 891 C C . ARG A 1 115 ? 2.390 -9.227 8.597 1.00 95.88 115 ARG A C 1
ATOM 893 O O . ARG A 1 115 ? 1.672 -8.863 7.666 1.00 95.88 115 ARG A O 1
ATOM 900 N N . PRO A 1 116 ? 3.638 -9.681 8.386 1.00 96.19 116 PRO A N 1
ATOM 901 C CA . PRO A 1 116 ? 4.176 -9.849 7.039 1.00 96.19 116 PRO A CA 1
ATOM 902 C C . PRO A 1 116 ? 3.381 -10.908 6.262 1.00 96.19 116 PRO A C 1
ATOM 904 O O . PRO A 1 116 ? 3.017 -11.949 6.810 1.00 96.19 116 PRO A O 1
ATOM 907 N N . LEU A 1 117 ? 3.111 -10.635 4.986 1.00 96.50 117 LEU A N 1
ATOM 908 C CA . LEU A 1 117 ? 2.476 -11.568 4.046 1.00 96.50 117 LEU A CA 1
ATOM 909 C C . LEU A 1 117 ? 3.454 -12.104 2.993 1.00 96.50 117 LEU A C 1
ATOM 911 O O . LEU A 1 117 ? 3.162 -13.115 2.364 1.00 96.50 117 LEU A O 1
ATOM 915 N N . GLY A 1 118 ? 4.600 -11.444 2.812 1.00 95.50 118 GLY A N 1
ATOM 916 C CA . GLY A 1 118 ? 5.630 -11.824 1.849 1.00 95.50 118 GLY A CA 1
ATOM 917 C C . GLY A 1 118 ? 6.018 -10.666 0.938 1.00 95.50 118 GLY A C 1
ATOM 918 O O . GLY A 1 118 ? 5.727 -9.504 1.228 1.00 95.50 118 GLY A O 1
ATOM 919 N N . GLU A 1 119 ? 6.672 -10.994 -0.170 1.00 97.06 119 GLU A N 1
ATOM 920 C CA . GLU A 1 119 ? 7.060 -10.038 -1.204 1.00 97.06 119 GLU A CA 1
ATOM 921 C C . GLU A 1 119 ? 6.451 -10.434 -2.548 1.00 97.06 119 GLU A C 1
ATOM 923 O O . GLU A 1 119 ? 6.249 -11.614 -2.834 1.00 97.06 119 GLU A O 1
ATOM 928 N N . VAL A 1 120 ? 6.179 -9.433 -3.378 1.00 97.44 120 VAL A N 1
ATOM 929 C CA . VAL A 1 120 ? 5.821 -9.612 -4.787 1.00 97.44 120 VAL A CA 1
ATOM 930 C C . VAL A 1 120 ? 6.849 -8.913 -5.655 1.00 97.44 120 VAL A C 1
ATOM 932 O O . VAL A 1 120 ? 7.385 -7.866 -5.278 1.00 97.44 120 VAL A O 1
ATOM 935 N N . GLU A 1 121 ? 7.119 -9.476 -6.828 1.00 97.06 121 GLU A N 1
ATOM 936 C CA . GLU A 1 121 ? 8.157 -8.971 -7.714 1.00 97.06 121 GLU A CA 1
ATOM 937 C C . GLU A 1 121 ? 7.736 -8.919 -9.181 1.00 97.06 121 GLU A C 1
ATOM 939 O O . GLU A 1 121 ? 6.861 -9.653 -9.637 1.00 97.06 121 GLU A O 1
ATOM 944 N N . ALA A 1 122 ? 8.386 -8.030 -9.928 1.00 95.25 122 ALA A N 1
ATOM 945 C CA . ALA A 1 122 ? 8.261 -7.942 -11.372 1.00 95.25 122 ALA A CA 1
ATOM 946 C C . ALA A 1 122 ? 9.629 -7.758 -12.027 1.00 95.25 122 ALA A C 1
ATOM 948 O O . ALA A 1 122 ? 10.448 -6.936 -11.600 1.00 95.25 122 ALA A O 1
ATOM 949 N N . ILE A 1 123 ? 9.856 -8.510 -13.101 1.00 91.12 123 ILE A N 1
ATOM 950 C CA . ILE A 1 123 ? 11.088 -8.466 -13.887 1.00 91.12 123 ILE A CA 1
ATOM 951 C C . ILE A 1 123 ? 11.077 -7.208 -14.762 1.00 91.12 123 ILE A C 1
ATOM 953 O O . ILE A 1 123 ? 10.153 -6.984 -15.541 1.00 91.12 123 ILE A O 1
ATOM 957 N N . LEU A 1 124 ? 12.128 -6.394 -14.664 1.00 88.75 124 LEU A N 1
ATOM 958 C CA . LEU A 1 124 ? 12.302 -5.165 -15.448 1.00 88.75 124 LEU A CA 1
ATOM 959 C C . LEU A 1 124 ? 13.242 -5.352 -16.649 1.00 88.75 124 LEU A C 1
ATOM 961 O O . LEU A 1 124 ? 13.498 -4.395 -17.376 1.00 88.75 124 LEU A O 1
ATOM 965 N N . GLY A 1 125 ? 13.759 -6.565 -16.859 1.00 83.94 125 GLY A N 1
ATOM 966 C CA . GLY A 1 125 ? 14.813 -6.858 -17.829 1.00 83.94 125 GLY A CA 1
ATOM 967 C C . GLY A 1 125 ? 16.207 -6.671 -17.212 1.00 83.94 125 GLY A C 1
ATOM 968 O O . GLY A 1 125 ? 16.391 -6.970 -16.032 1.00 83.94 125 GLY A O 1
ATOM 969 N N . PRO A 1 126 ? 17.204 -6.172 -17.966 1.00 83.94 126 PRO A N 1
ATOM 970 C CA . PRO A 1 126 ? 18.567 -5.956 -17.471 1.00 83.94 126 PRO A CA 1
ATOM 971 C C . PRO A 1 126 ? 18.685 -5.010 -16.264 1.00 83.94 126 PRO A C 1
ATOM 973 O O . PRO A 1 126 ? 19.685 -5.061 -15.558 1.00 83.94 126 PRO A O 1
ATOM 976 N N . ALA A 1 127 ? 17.688 -4.158 -16.006 1.00 81.81 127 ALA A N 1
ATOM 977 C CA . ALA A 1 127 ? 17.612 -3.304 -14.818 1.00 81.81 127 ALA A CA 1
ATOM 978 C C . ALA A 1 127 ? 17.284 -4.077 -13.526 1.00 81.81 127 ALA A C 1
ATOM 980 O O . ALA A 1 127 ? 17.305 -3.484 -12.450 1.00 81.81 127 ALA A O 1
ATOM 981 N N . GLY A 1 128 ? 16.988 -5.377 -13.617 1.00 88.56 128 GLY A N 1
ATOM 982 C CA . GLY A 1 128 ? 16.740 -6.249 -12.473 1.00 88.56 128 GLY A CA 1
ATOM 983 C C . GLY A 1 128 ? 15.254 -6.438 -12.179 1.00 88.56 128 GLY A C 1
ATOM 984 O O . GLY A 1 128 ? 14.439 -6.589 -13.088 1.00 88.56 128 GLY A O 1
ATOM 985 N N . THR A 1 129 ? 14.906 -6.462 -10.894 1.00 92.50 129 THR A N 1
ATOM 986 C CA . THR A 1 129 ? 13.549 -6.736 -10.399 1.00 92.50 129 THR A CA 1
ATOM 987 C C . THR A 1 129 ? 13.033 -5.569 -9.570 1.00 92.50 129 THR A C 1
ATOM 989 O O . THR A 1 129 ? 13.763 -5.060 -8.717 1.00 92.50 129 THR A O 1
ATOM 992 N N . ARG A 1 130 ? 11.763 -5.192 -9.740 1.00 93.38 130 ARG A N 1
ATOM 993 C CA . ARG A 1 130 ? 11.055 -4.373 -8.748 1.00 93.38 130 ARG A CA 1
ATOM 994 C C . ARG A 1 130 ? 10.398 -5.292 -7.734 1.00 93.38 130 ARG A C 1
ATOM 996 O O . ARG A 1 130 ? 9.787 -6.272 -8.140 1.00 93.38 130 ARG A O 1
ATOM 1003 N N . ARG A 1 131 ? 10.493 -4.953 -6.450 1.00 96.38 131 ARG A N 1
ATOM 1004 C CA . ARG A 1 131 ? 9.900 -5.722 -5.353 1.00 96.38 131 ARG A CA 1
ATOM 1005 C C . ARG A 1 131 ? 9.056 -4.826 -4.466 1.00 96.38 131 ARG A C 1
ATOM 1007 O O . ARG A 1 131 ? 9.387 -3.653 -4.294 1.00 96.38 131 ARG A O 1
ATOM 1014 N N . LEU A 1 132 ? 7.994 -5.388 -3.908 1.00 97.50 132 LEU A N 1
ATOM 1015 C CA . LEU A 1 132 ? 7.162 -4.761 -2.889 1.00 97.50 132 LEU A CA 1
ATOM 1016 C C . LEU A 1 132 ? 6.968 -5.751 -1.742 1.00 97.50 132 LEU A C 1
ATOM 1018 O O . LEU A 1 132 ? 6.576 -6.893 -1.973 1.00 97.50 132 LEU A O 1
ATOM 1022 N N . ALA A 1 133 ? 7.217 -5.298 -0.519 1.00 97.19 133 ALA A N 1
ATOM 1023 C CA . ALA A 1 133 ? 6.915 -6.034 0.697 1.00 97.19 133 ALA A CA 1
ATOM 1024 C C . ALA A 1 133 ? 5.462 -5.772 1.113 1.00 97.19 133 ALA A C 1
ATOM 1026 O O . ALA A 1 133 ? 5.005 -4.623 1.133 1.00 97.19 133 ALA A O 1
ATOM 1027 N N . LEU A 1 134 ? 4.744 -6.846 1.435 1.00 97.56 134 LEU A N 1
ATOM 1028 C CA . LEU A 1 134 ? 3.325 -6.832 1.767 1.00 97.56 134 LEU A CA 1
ATOM 1029 C C . LEU A 1 134 ? 3.115 -7.190 3.235 1.00 97.56 134 LEU A C 1
ATOM 1031 O O . LEU A 1 134 ? 3.665 -8.173 3.736 1.00 97.56 134 LEU A O 1
ATOM 1035 N N . TYR A 1 135 ? 2.258 -6.427 3.905 1.00 97.06 135 TYR A N 1
ATOM 1036 C CA . TYR A 1 135 ? 1.865 -6.674 5.286 1.00 97.06 135 TYR A CA 1
ATOM 1037 C C . TYR A 1 135 ? 0.353 -6.535 5.438 1.00 97.06 135 TYR A C 1
ATOM 1039 O O . TYR A 1 135 ? -0.269 -5.644 4.863 1.00 97.06 135 TYR A O 1
ATOM 1047 N N . LEU A 1 136 ? -0.234 -7.398 6.257 1.00 96.75 136 LEU A N 1
ATOM 1048 C CA . LEU A 1 136 ? -1.604 -7.266 6.721 1.00 96.75 136 LEU A CA 1
ATOM 1049 C C . LEU A 1 136 ? -1.607 -6.438 8.000 1.00 96.75 136 LEU A C 1
ATOM 1051 O O . LEU A 1 136 ? -1.139 -6.905 9.038 1.00 96.75 136 LEU A O 1
ATOM 1055 N N . GLY A 1 137 ? -2.132 -5.223 7.913 1.00 95.50 137 GLY A N 1
ATOM 1056 C CA . GLY A 1 137 ? -2.409 -4.377 9.063 1.00 95.50 137 GLY A CA 1
ATOM 1057 C C . GLY A 1 137 ? -3.850 -4.564 9.529 1.00 95.50 137 GLY A C 1
ATOM 1058 O O . GLY A 1 137 ? -4.778 -4.424 8.729 1.00 95.50 137 GLY A O 1
ATOM 1059 N N . ARG A 1 138 ? -4.053 -4.866 10.812 1.00 94.94 138 ARG A N 1
ATOM 1060 C CA . ARG A 1 138 ? -5.382 -4.970 11.431 1.00 94.94 138 ARG A CA 1
ATOM 1061 C C . ARG A 1 138 ? -5.695 -3.759 12.294 1.00 94.94 138 ARG A C 1
ATOM 1063 O O . ARG A 1 138 ? -4.843 -3.315 13.069 1.00 94.94 138 ARG A O 1
ATOM 1070 N N . GLY A 1 139 ? -6.929 -3.269 12.190 1.00 91.69 139 GLY A N 1
ATOM 1071 C CA . GLY A 1 139 ? -7.448 -2.178 13.015 1.00 91.69 139 GLY A CA 1
ATOM 1072 C C . GLY A 1 139 ? -6.608 -0.908 12.904 1.00 91.69 139 GLY A C 1
ATOM 1073 O O . GLY A 1 139 ? -5.996 -0.491 13.887 1.00 91.69 139 GLY A O 1
ATOM 1074 N N . PHE A 1 140 ? -6.555 -0.317 11.708 1.00 92.75 140 PHE A N 1
ATOM 1075 C CA . PHE A 1 140 ? -5.833 0.930 11.480 1.00 92.75 140 PHE A CA 1
ATOM 1076 C C . PHE A 1 140 ? -6.377 2.041 12.386 1.00 92.75 140 PHE A C 1
ATOM 1078 O O . PHE A 1 140 ? -7.556 2.395 12.344 1.00 92.75 140 PHE A O 1
ATOM 1085 N N . ARG A 1 141 ? -5.505 2.603 13.213 1.00 88.69 141 ARG A N 1
ATOM 1086 C CA . ARG A 1 141 ? -5.757 3.700 14.138 1.00 88.69 141 ARG A CA 1
ATOM 1087 C C . ARG A 1 141 ? -4.810 4.814 13.756 1.00 88.69 141 ARG A C 1
ATOM 1089 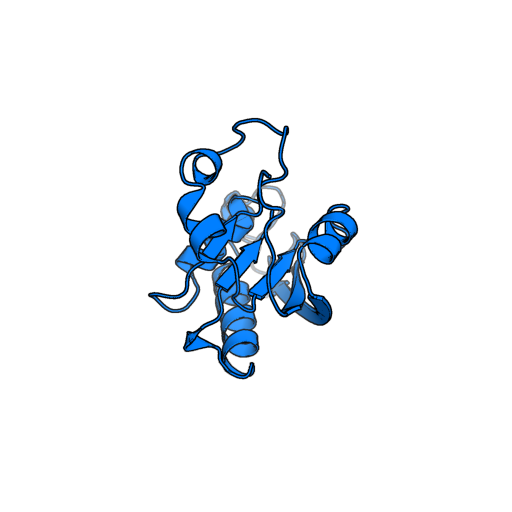O O . ARG A 1 141 ? -3.688 4.880 14.251 1.00 88.69 141 ARG A O 1
ATOM 1096 N N . ARG A 1 142 ? -5.265 5.707 12.883 1.00 73.44 142 ARG A N 1
ATOM 1097 C CA . ARG A 1 142 ? -4.519 6.938 12.673 1.00 73.44 142 ARG A CA 1
ATOM 1098 C C . ARG A 1 142 ? -4.489 7.681 14.002 1.00 73.44 142 ARG A C 1
ATOM 1100 O O . ARG A 1 142 ? -5.548 7.888 14.592 1.00 73.44 142 ARG A O 1
ATOM 1107 N N . GLY A 1 143 ? -3.293 8.016 14.488 1.00 60.12 143 GLY A N 1
ATOM 1108 C CA . GLY A 1 143 ? -3.120 8.773 15.723 1.00 60.12 143 GLY A CA 1
ATOM 1109 C C . GLY A 1 143 ? -4.002 10.017 15.701 1.00 60.12 143 GLY A C 1
ATOM 1110 O O . GLY A 1 143 ? -3.689 10.996 15.025 1.00 60.12 143 GLY A O 1
ATOM 1111 N N . GLY A 1 144 ? -5.140 9.945 16.390 1.00 42.19 144 GLY A N 1
ATOM 1112 C CA . GLY A 1 144 ? -6.073 11.050 16.483 1.00 42.19 144 GLY A CA 1
ATOM 1113 C C . GLY A 1 144 ? -5.368 12.211 17.160 1.00 42.19 144 GLY A C 1
ATOM 1114 O O . GLY A 1 144 ? -4.746 12.037 18.212 1.00 42.19 144 GLY A O 1
ATOM 1115 N N . ARG A 1 145 ? -5.489 13.400 16.569 1.00 37.94 145 ARG A N 1
ATOM 1116 C CA . ARG A 1 145 ? -5.403 14.626 17.357 1.00 37.94 145 ARG A CA 1
ATOM 1117 C C . ARG A 1 145 ? -6.417 14.463 18.493 1.00 37.94 145 ARG A C 1
ATOM 1119 O O . ARG A 1 145 ? -7.612 14.354 18.225 1.00 37.94 145 ARG A O 1
ATOM 1126 N N . ARG A 1 146 ? -5.921 14.339 19.721 1.00 33.62 146 ARG A N 1
ATOM 1127 C CA . ARG A 1 146 ? -6.670 14.836 20.871 1.00 33.62 146 ARG A CA 1
ATOM 1128 C C . ARG A 1 146 ? -6.599 16.353 20.845 1.00 33.62 146 ARG A C 1
ATOM 1130 O O . ARG A 1 146 ? -5.540 16.862 20.409 1.00 33.62 146 ARG A O 1
#

Sequence (146 aa):
AVVRSPLAGGRLDPTVRVRGWAELGREVGRVLDGLPGRERMVVLSRRRQVVSELAFYLPRGLPVARWSVPGEGVRSQYELWPELLEAAAGRDALVVLEPGDPLLPIVARDFTELRPLGEVEAILGPAGTRRLALYLGRGFRRGGRR

pLDDT: mean 86.98, std 11.38, range [33.62, 97.56]

Radius of gyration: 16.21 Å; chains: 1; bounding box: 34×33×49 Å

Secondary structure (DSSP, 8-state):
-----TTSSSTT-GGGGTTTHHHHHHHHHHHHHTSTTGGG-EEEESSHHHHHHHHHHSPTT--EEE-PPTTS---SGGGG-THHHHTTTTS-EEEEE-TT-TTHHHHHHTSSEEEEEEEEEEE-STT-EEEEEEEEEES-------